Protein AF-A0A818XY48-F1 (afdb_monomer_lite)

pLDDT: mean 76.88, std 19.49, range [33.28, 95.12]

Radius of gyration: 15.31 Å; chains: 1; bounding box: 37×21×50 Å

Foldseek 3Di:
DPDPVVVVVLPVPPPVPFDWDWDDDPPDTDTKGKDKAADAPAEAEAEDDPPDDQCVCVVVVVVVNVPNNYMYMYID

Sequence (76 aa):
MISTAVRNQIISCRSL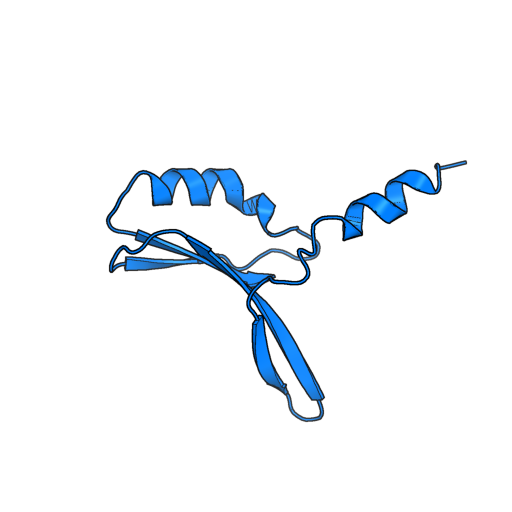DMPYVTLPVSHQSVKLYYDVHGSGPVKVLFIMGLRTEGQAWKYQTDFFLEKSKYQVRGID

Secondary structure (DSSP, 8-state):
---THHHHHTTTT--TT--EEEEEETTEEEEEEEEEE---SEEEEEEPPTT--GGGGHHHHHHHHTSTTEEEEEE-

Structure (mmCIF, N/CA/C/O backbone):
data_AF-A0A818XY48-F1
#
_entry.id   AF-A0A818XY48-F1
#
loop_
_atom_site.group_PDB
_atom_site.id
_atom_site.type_symbol
_atom_site.label_atom_id
_atom_site.label_alt_id
_atom_site.label_comp_id
_atom_site.label_asym_id
_atom_site.label_entity_id
_atom_site.label_seq_id
_atom_site.pdbx_PDB_ins_code
_atom_site.Cartn_x
_atom_site.Cartn_y
_atom_site.Cartn_z
_atom_site.occupancy
_atom_site.B_iso_or_equiv
_atom_site.auth_seq_id
_atom_site.auth_comp_id
_atom_site.auth_asym_id
_atom_site.auth_atom_id
_atom_site.pdbx_PDB_model_num
ATOM 1 N N . MET A 1 1 ? -9.504 5.881 -37.610 1.00 37.41 1 MET A N 1
ATOM 2 C CA . MET A 1 1 ? -8.796 7.035 -37.015 1.00 37.41 1 MET A CA 1
ATOM 3 C C . MET A 1 1 ? -9.136 7.067 -35.533 1.00 37.41 1 MET A C 1
ATOM 5 O O . MET A 1 1 ? -10.207 7.529 -35.174 1.00 37.41 1 MET A O 1
ATOM 9 N N . ILE A 1 2 ? -8.304 6.453 -34.689 1.00 36.75 2 ILE A N 1
ATOM 10 C CA . ILE A 1 2 ? -8.531 6.437 -33.238 1.00 36.75 2 ILE A CA 1
ATOM 11 C C . ILE A 1 2 ? -7.853 7.688 -32.682 1.00 36.75 2 ILE A C 1
ATOM 13 O O . ILE A 1 2 ? -6.662 7.892 -32.904 1.00 36.75 2 ILE A O 1
ATOM 17 N N . SER A 1 3 ? -8.653 8.545 -32.050 1.00 33.41 3 SER A N 1
ATOM 18 C CA . SER A 1 3 ? -8.263 9.854 -31.531 1.00 33.41 3 SER A CA 1
ATOM 19 C C . SER A 1 3 ? -7.037 9.767 -30.619 1.00 33.41 3 SER A C 1
ATOM 21 O O . SER A 1 3 ? -7.040 9.065 -29.606 1.00 33.41 3 SER A O 1
ATOM 23 N N . THR A 1 4 ? -6.005 10.538 -30.961 1.00 43.22 4 THR A N 1
ATO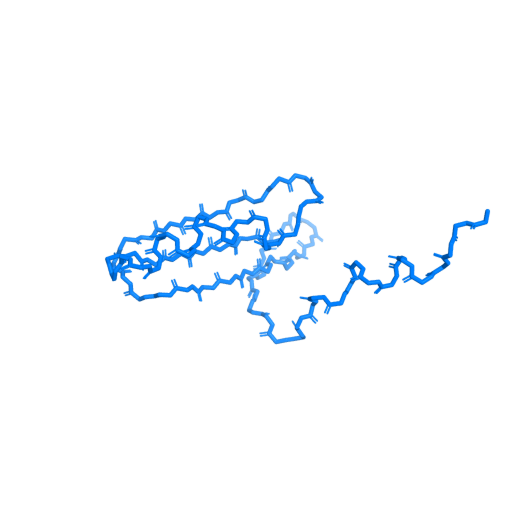M 24 C CA . THR A 1 4 ? -4.760 10.741 -30.203 1.00 43.22 4 THR A CA 1
ATOM 25 C C . THR A 1 4 ? -5.006 11.200 -28.754 1.00 43.22 4 THR A C 1
ATOM 27 O O . THR A 1 4 ? -4.118 11.079 -27.915 1.00 43.22 4 THR A O 1
ATOM 30 N N . ALA A 1 5 ? -6.220 11.655 -28.420 1.00 38.12 5 ALA A N 1
ATOM 31 C CA . ALA A 1 5 ? -6.600 12.105 -27.081 1.00 38.12 5 ALA A CA 1
ATOM 32 C C . ALA A 1 5 ? -6.668 10.978 -26.028 1.00 38.12 5 ALA A C 1
ATOM 34 O O . ALA A 1 5 ? -6.356 11.220 -24.864 1.00 38.12 5 ALA A O 1
ATOM 35 N N . VAL A 1 6 ? -7.000 9.737 -26.411 1.00 42.72 6 VAL A N 1
ATOM 36 C CA . VAL A 1 6 ? -7.150 8.625 -25.442 1.00 42.72 6 VAL A CA 1
ATOM 37 C C . VAL A 1 6 ? -5.791 8.117 -24.940 1.00 42.72 6 VAL A C 1
ATOM 39 O O . VAL A 1 6 ? -5.690 7.545 -23.860 1.00 42.72 6 VAL A O 1
ATOM 42 N N . ARG A 1 7 ? -4.706 8.379 -25.681 1.00 35.88 7 ARG A N 1
ATOM 43 C CA . ARG A 1 7 ? -3.354 7.949 -25.292 1.00 35.88 7 ARG A CA 1
ATOM 44 C C . ARG A 1 7 ? -2.746 8.800 -24.172 1.00 35.88 7 ARG A C 1
ATOM 46 O O . ARG A 1 7 ? -1.909 8.291 -23.435 1.00 35.88 7 ARG A O 1
ATOM 53 N N . ASN A 1 8 ? -3.194 10.048 -24.016 1.00 33.28 8 ASN A N 1
ATOM 54 C CA . ASN A 1 8 ? -2.650 10.979 -23.021 1.00 33.28 8 ASN A CA 1
ATOM 55 C C . ASN A 1 8 ? -3.372 10.939 -21.666 1.00 33.28 8 ASN A C 1
ATOM 57 O O . ASN A 1 8 ? -2.831 11.450 -20.691 1.00 33.28 8 ASN A O 1
ATOM 61 N N . GLN A 1 9 ? -4.545 10.304 -21.565 1.00 35.88 9 GLN A N 1
ATOM 62 C CA . GLN A 1 9 ? -5.231 10.136 -20.275 1.00 35.88 9 GLN A CA 1
ATOM 63 C C . GLN A 1 9 ? -4.651 9.005 -19.415 1.00 35.88 9 GLN A C 1
ATOM 65 O O . GLN A 1 9 ? -4.750 9.072 -18.196 1.00 35.88 9 GLN A O 1
ATOM 70 N N . ILE A 1 10 ? -3.958 8.031 -20.018 1.00 40.81 10 ILE A N 1
ATOM 71 C CA . ILE A 1 10 ? -3.370 6.875 -19.306 1.00 40.81 10 ILE A CA 1
ATOM 72 C C . ILE A 1 10 ? -2.171 7.289 -18.417 1.00 40.81 10 ILE A C 1
ATOM 74 O O . ILE A 1 10 ? -1.699 6.525 -17.585 1.00 40.81 10 ILE A O 1
ATOM 78 N N . ILE A 1 11 ? -1.674 8.525 -18.544 1.00 44.38 11 ILE A N 1
ATOM 79 C CA . ILE A 1 11 ? -0.545 9.052 -17.747 1.00 44.38 11 ILE A CA 1
ATOM 80 C C . ILE A 1 11 ? -1.024 10.141 -16.760 1.00 44.38 11 ILE A C 1
ATOM 82 O O . ILE A 1 11 ? -0.225 10.763 -16.066 1.00 44.38 11 ILE A O 1
ATOM 86 N N . SER A 1 12 ? -2.337 10.377 -16.647 1.00 43.56 12 SER A N 1
ATOM 87 C CA . SER A 1 12 ? -2.885 11.509 -15.883 1.00 43.56 12 SER A CA 1
ATOM 88 C C . SER A 1 12 ? -2.955 11.296 -14.363 1.00 43.56 12 SER A C 1
ATOM 90 O O . SER A 1 12 ? -3.240 12.253 -13.647 1.00 43.56 12 SER A O 1
ATOM 92 N N . CYS A 1 13 ? -2.685 10.093 -13.845 1.00 43.00 13 CYS A N 1
ATOM 93 C CA . CYS A 1 13 ? -2.697 9.823 -12.399 1.00 43.00 13 CYS A CA 1
ATOM 94 C C . CYS A 1 13 ? -1.301 9.661 -11.778 1.00 43.00 13 CYS A C 1
ATOM 96 O O . CYS A 1 13 ? -1.180 9.162 -10.664 1.00 43.00 13 CYS A O 1
ATOM 98 N N . ARG A 1 14 ? -0.233 10.127 -12.439 1.00 53.66 14 ARG A N 1
ATOM 99 C CA . ARG A 1 14 ? 1.053 10.335 -11.756 1.00 53.66 14 ARG A CA 1
ATOM 100 C C . ARG A 1 14 ? 1.013 11.670 -11.024 1.00 53.66 14 ARG A C 1
ATOM 102 O O . ARG A 1 14 ? 1.499 12.675 -11.534 1.00 53.66 14 ARG A O 1
ATOM 109 N N . SER A 1 15 ? 0.420 11.680 -9.831 1.00 49.53 15 SER A N 1
ATOM 110 C CA . SER A 1 15 ? 0.718 12.742 -8.869 1.00 49.53 15 SER A CA 1
ATOM 111 C C . SER A 1 15 ? 2.234 12.747 -8.660 1.00 49.53 15 SER A C 1
ATOM 113 O O . SER A 1 15 ? 2.806 11.729 -8.267 1.00 49.53 15 SER A O 1
ATOM 115 N N . LEU A 1 16 ? 2.890 13.860 -8.993 1.00 55.19 16 LEU A N 1
ATOM 116 C CA . LEU A 1 16 ? 4.349 14.019 -8.929 1.00 55.19 16 LEU A CA 1
ATOM 117 C C . LEU A 1 16 ? 4.914 13.840 -7.503 1.00 55.19 16 LEU A C 1
ATOM 119 O O . LEU A 1 16 ? 6.124 13.690 -7.356 1.00 55.19 16 LEU A O 1
ATOM 123 N N . ASP A 1 17 ? 4.039 13.763 -6.495 1.00 64.44 17 ASP A N 1
ATOM 124 C CA . ASP A 1 17 ? 4.364 13.636 -5.071 1.00 64.44 17 ASP A CA 1
ATOM 125 C C . ASP A 1 17 ? 4.047 12.252 -4.470 1.00 64.44 17 ASP A C 1
ATOM 127 O O . ASP A 1 17 ? 4.055 12.082 -3.250 1.00 64.44 17 ASP A O 1
ATOM 131 N N . MET A 1 18 ? 3.750 11.238 -5.292 1.00 68.38 18 MET A N 1
ATOM 132 C CA . MET A 1 18 ? 3.539 9.876 -4.784 1.00 68.38 18 MET A CA 1
ATOM 133 C C . MET A 1 18 ? 4.825 9.317 -4.153 1.00 68.38 18 MET A C 1
ATOM 135 O O . MET A 1 18 ? 5.889 9.365 -4.786 1.00 68.38 18 MET A O 1
ATOM 139 N N . PRO A 1 19 ? 4.756 8.758 -2.930 1.00 82.94 19 PRO A N 1
ATOM 140 C CA . PRO A 1 19 ? 5.932 8.200 -2.293 1.00 82.94 19 PRO A CA 1
ATOM 141 C C . PRO A 1 19 ? 6.421 6.981 -3.081 1.00 82.94 19 PRO A C 1
ATOM 143 O O . PRO A 1 19 ? 5.646 6.205 -3.644 1.00 82.94 19 PRO A O 1
ATOM 146 N N . TYR A 1 20 ? 7.739 6.817 -3.125 1.00 87.50 20 TYR A N 1
ATOM 147 C CA . TYR A 1 20 ? 8.376 5.690 -3.791 1.00 87.50 20 TYR A CA 1
ATOM 148 C C . TYR A 1 20 ? 9.519 5.134 -2.952 1.00 87.50 20 TYR A C 1
ATOM 150 O O . TYR A 1 20 ? 10.121 5.835 -2.135 1.00 87.50 20 TYR A O 1
ATOM 158 N N . VAL A 1 21 ? 9.819 3.856 -3.161 1.00 87.88 21 VAL A N 1
ATOM 159 C CA . VAL A 1 21 ? 11.019 3.204 -2.638 1.00 87.88 21 VAL A CA 1
ATOM 160 C C . VAL A 1 21 ? 11.961 2.938 -3.801 1.00 87.88 21 VAL A C 1
ATOM 162 O O . VAL A 1 21 ? 11.548 2.457 -4.854 1.00 87.88 21 VAL A O 1
ATOM 165 N N . THR A 1 22 ? 13.239 3.248 -3.613 1.00 89.62 22 THR A N 1
ATOM 166 C CA . THR A 1 22 ? 14.284 2.902 -4.577 1.00 89.62 22 THR A CA 1
ATOM 167 C C . THR A 1 22 ? 14.841 1.533 -4.219 1.00 89.62 22 THR A C 1
ATOM 169 O O . THR A 1 22 ? 15.430 1.366 -3.151 1.00 89.62 22 THR A O 1
ATOM 172 N N . LEU A 1 23 ? 14.669 0.558 -5.107 1.00 87.38 23 LEU A N 1
ATOM 173 C CA . LEU A 1 23 ? 15.211 -0.784 -4.934 1.00 87.38 23 LEU A CA 1
ATOM 174 C C . LEU A 1 23 ? 16.503 -0.930 -5.748 1.00 87.38 23 LEU A C 1
ATOM 176 O O . LEU A 1 23 ? 16.507 -0.593 -6.939 1.00 87.38 23 LEU A O 1
ATOM 180 N N . PRO A 1 24 ? 17.602 -1.413 -5.141 1.00 89.69 24 PRO A N 1
ATOM 181 C CA . PRO A 1 24 ? 18.801 -1.750 -5.887 1.00 89.69 24 PRO A CA 1
ATOM 182 C C . PRO A 1 24 ? 18.547 -3.032 -6.684 1.00 89.69 24 PRO A C 1
ATOM 184 O O . PRO A 1 24 ? 18.243 -4.082 -6.120 1.00 89.69 24 PRO A O 1
ATOM 187 N N . VAL A 1 25 ? 18.682 -2.948 -8.002 1.00 87.81 25 VAL A N 1
ATOM 188 C CA . VAL A 1 25 ? 18.680 -4.096 -8.912 1.00 87.81 25 VAL A CA 1
ATOM 189 C C . VAL A 1 25 ? 20.077 -4.183 -9.530 1.00 87.81 25 VAL A C 1
ATOM 191 O O . VAL A 1 25 ? 20.778 -3.177 -9.609 1.00 87.81 25 VAL A O 1
ATOM 194 N N . SER A 1 26 ? 20.513 -5.380 -9.926 1.00 84.12 26 SER A N 1
ATOM 195 C CA . SER A 1 26 ? 21.916 -5.728 -10.241 1.00 84.12 26 SER A CA 1
ATOM 196 C C . SER A 1 26 ? 22.733 -4.683 -11.013 1.00 84.12 26 SER A C 1
ATOM 198 O O . SER A 1 26 ? 23.923 -4.537 -10.745 1.00 84.12 26 SER A O 1
ATOM 200 N N . HIS A 1 27 ? 22.118 -3.941 -11.938 1.00 79.44 27 HIS A N 1
ATOM 201 C CA . HIS A 1 27 ? 22.793 -2.901 -12.718 1.00 79.44 27 HIS A CA 1
ATOM 202 C C . HIS A 1 27 ? 22.083 -1.537 -12.729 1.00 79.44 27 HIS A C 1
ATOM 204 O O . HIS A 1 27 ? 22.585 -0.616 -13.370 1.00 79.44 27 HIS A O 1
ATOM 210 N N . GLN A 1 28 ? 20.929 -1.388 -12.063 1.00 85.31 28 GLN A N 1
ATOM 211 C CA . GLN A 1 28 ? 20.116 -0.160 -12.077 1.00 85.31 28 GLN A CA 1
ATOM 212 C C . GLN A 1 28 ? 19.251 -0.033 -10.818 1.00 85.31 28 GLN A C 1
ATOM 214 O O . GLN A 1 28 ? 18.947 -1.019 -10.150 1.00 85.31 28 GLN A O 1
ATOM 219 N N . SER A 1 29 ? 18.809 1.184 -10.507 1.00 85.31 29 SER A N 1
ATOM 220 C CA . SER A 1 29 ? 17.799 1.414 -9.479 1.00 85.31 29 SER A CA 1
ATOM 221 C C . SER A 1 29 ? 16.405 1.479 -10.095 1.00 85.31 29 SER A C 1
ATOM 223 O O . SER A 1 29 ? 16.186 2.135 -11.114 1.00 85.31 29 SER A O 1
ATOM 225 N N . VAL A 1 30 ? 15.449 0.799 -9.464 1.00 87.81 30 VAL A N 1
ATOM 226 C CA . VAL A 1 30 ? 14.036 0.861 -9.851 1.00 87.81 30 VAL A CA 1
ATOM 227 C C . VAL A 1 30 ? 13.281 1.635 -8.781 1.00 87.81 30 VAL A C 1
ATOM 229 O O . VAL A 1 30 ? 13.448 1.382 -7.587 1.00 87.81 30 VAL A O 1
ATOM 232 N N . LYS A 1 31 ? 12.468 2.602 -9.212 1.00 85.50 31 LYS A N 1
ATOM 233 C CA . LYS A 1 31 ? 11.532 3.309 -8.336 1.00 85.50 31 LYS A CA 1
ATOM 234 C C . LYS A 1 31 ? 10.223 2.536 -8.314 1.00 85.50 31 LYS A C 1
ATOM 236 O O . LYS A 1 31 ? 9.593 2.393 -9.356 1.00 85.50 31 LYS A O 1
ATOM 241 N N . LEU A 1 32 ? 9.857 2.053 -7.137 1.00 85.12 32 LEU A N 1
ATOM 242 C CA . LEU A 1 32 ? 8.585 1.399 -6.878 1.00 85.12 32 LEU A CA 1
ATOM 243 C C . LEU A 1 32 ? 7.654 2.413 -6.217 1.00 85.12 32 LEU A C 1
ATOM 245 O O . LEU A 1 32 ? 7.963 2.887 -5.119 1.00 85.12 32 LEU A O 1
ATOM 249 N N . TYR A 1 33 ? 6.559 2.764 -6.880 1.00 85.94 33 TYR A N 1
ATOM 250 C CA . TYR A 1 33 ? 5.600 3.721 -6.341 1.00 85.94 33 TYR A CA 1
ATOM 251 C C . TYR A 1 33 ? 4.592 2.977 -5.477 1.00 85.94 33 TYR A C 1
ATOM 253 O O . TYR A 1 33 ? 4.248 1.827 -5.742 1.00 85.94 33 TYR A O 1
ATOM 261 N N . TYR A 1 34 ? 4.155 3.609 -4.396 1.00 86.94 34 TYR A N 1
ATOM 262 C CA . TYR A 1 34 ? 3.176 2.992 -3.520 1.00 86.94 34 TYR A CA 1
ATOM 263 C C . TYR A 1 34 ? 2.265 4.035 -2.897 1.00 86.94 34 TYR A C 1
ATOM 265 O O . TYR A 1 34 ? 2.630 5.199 -2.756 1.00 86.94 34 TYR A O 1
ATOM 273 N N . ASP A 1 35 ? 1.082 3.605 -2.492 1.00 87.06 35 ASP A N 1
ATOM 274 C CA . ASP A 1 35 ? 0.194 4.376 -1.637 1.00 87.06 35 ASP A CA 1
ATOM 275 C C . ASP A 1 35 ? 0.067 3.716 -0.260 1.00 87.06 35 ASP A C 1
ATOM 277 O O . ASP A 1 35 ? 0.398 2.546 -0.044 1.00 87.06 35 ASP A O 1
ATOM 281 N N . VAL A 1 36 ? -0.349 4.509 0.725 1.00 88.88 36 VAL A N 1
ATOM 282 C CA . VAL A 1 36 ? -0.608 4.032 2.083 1.00 88.88 36 VAL A CA 1
ATOM 283 C C . VAL A 1 36 ? -1.887 4.673 2.570 1.00 88.88 36 VAL A C 1
ATOM 285 O O . VAL A 1 36 ? -2.004 5.896 2.587 1.00 88.88 36 VAL A O 1
ATOM 288 N N . HIS A 1 37 ? -2.809 3.840 3.036 1.00 89.19 37 HIS A N 1
ATOM 289 C CA . HIS A 1 37 ? -4.085 4.277 3.576 1.00 89.19 37 HIS A CA 1
ATOM 290 C C . HIS A 1 37 ? -4.333 3.626 4.936 1.00 89.19 37 HIS A C 1
ATOM 292 O O . HIS A 1 37 ? -4.077 2.436 5.134 1.00 89.19 37 HIS A O 1
ATOM 298 N N . GLY A 1 38 ? -4.856 4.408 5.879 1.00 89.62 38 GLY A N 1
ATOM 299 C CA . GLY A 1 38 ? -5.135 3.949 7.238 1.00 89.62 38 GLY A CA 1
ATOM 300 C C . GLY A 1 38 ? -3.894 3.816 8.134 1.00 89.62 38 GLY A C 1
ATOM 301 O O . GLY A 1 38 ? -2.738 3.910 7.711 1.00 89.62 38 GLY A O 1
ATOM 302 N N . SER A 1 39 ? -4.149 3.602 9.421 1.00 91.88 39 SER A N 1
ATOM 303 C CA . SER A 1 39 ? -3.136 3.564 10.486 1.00 91.88 39 SER A CA 1
ATOM 304 C C . SER A 1 39 ? -3.245 2.325 11.378 1.00 91.88 39 SER A C 1
ATOM 306 O O . SER A 1 39 ? -2.602 2.257 12.425 1.00 91.88 39 SER A O 1
ATOM 308 N N . GLY A 1 40 ? -4.047 1.338 10.972 1.00 91.62 40 GLY A N 1
ATOM 309 C CA . GLY A 1 40 ? -4.250 0.120 11.742 1.00 91.62 40 GLY A CA 1
ATOM 310 C C . GLY A 1 40 ? -2.984 -0.747 11.854 1.00 91.62 40 GLY A C 1
ATOM 311 O O . GLY A 1 40 ? -2.107 -0.695 10.988 1.00 91.62 40 GLY A O 1
ATOM 312 N N . PRO A 1 41 ? -2.876 -1.581 12.904 1.00 94.94 41 PRO A N 1
ATOM 313 C CA . PRO A 1 41 ? -1.699 -2.419 13.132 1.00 94.94 41 PRO A CA 1
ATOM 314 C C . PRO A 1 41 ? -1.555 -3.562 12.116 1.00 94.94 41 PRO A C 1
ATOM 316 O O . PRO A 1 41 ? -0.445 -4.054 11.904 1.00 94.94 41 PRO A O 1
ATOM 319 N N . VAL A 1 42 ? -2.651 -3.997 11.481 1.00 95.12 42 VAL A N 1
ATOM 320 C CA . VAL A 1 42 ? -2.625 -5.095 10.506 1.00 95.12 42 VAL A CA 1
ATOM 321 C C . VAL A 1 42 ? -2.365 -4.545 9.107 1.00 95.12 42 VAL A C 1
ATOM 323 O O . VAL A 1 42 ? -3.186 -3.817 8.555 1.00 95.12 42 VAL A O 1
ATOM 326 N N . LYS A 1 43 ? -1.229 -4.917 8.517 1.00 93.69 43 LYS A N 1
ATOM 327 C CA . LYS A 1 43 ? -0.801 -4.432 7.199 1.00 93.69 43 LYS A CA 1
ATOM 328 C C . LYS A 1 43 ? -1.323 -5.342 6.088 1.00 93.69 43 LYS A C 1
ATOM 330 O O . LYS A 1 43 ? -1.121 -6.552 6.142 1.00 93.69 43 LYS A O 1
ATOM 335 N N . VAL A 1 44 ? -1.945 -4.751 5.075 1.00 93.06 44 VAL A N 1
ATOM 336 C CA . VAL A 1 44 ? -2.426 -5.423 3.862 1.00 93.06 44 VAL A CA 1
ATOM 337 C C . VAL A 1 44 ? -1.680 -4.836 2.669 1.00 93.06 44 VAL A C 1
ATOM 339 O O . VAL A 1 44 ? -1.663 -3.619 2.500 1.00 93.06 44 VAL A O 1
ATOM 342 N N . LEU A 1 45 ? -1.048 -5.695 1.867 1.00 91.88 45 LEU A N 1
ATOM 343 C CA . LEU A 1 45 ? -0.295 -5.301 0.677 1.00 91.88 45 LEU A CA 1
ATOM 344 C C . LEU A 1 45 ? -1.025 -5.772 -0.582 1.00 91.88 45 LEU A C 1
ATOM 346 O O . LEU A 1 45 ? -1.253 -6.971 -0.745 1.00 91.88 45 LEU A O 1
ATOM 350 N N . PHE A 1 46 ? -1.352 -4.844 -1.473 1.00 90.12 46 PHE A N 1
ATOM 351 C CA . PHE A 1 46 ? -1.892 -5.136 -2.791 1.00 90.12 46 PHE A CA 1
ATOM 352 C C . PHE A 1 46 ? -0.790 -5.074 -3.837 1.00 90.12 46 PHE A C 1
ATOM 354 O O . PHE A 1 46 ? -0.113 -4.060 -4.003 1.00 90.12 46 PHE A O 1
ATOM 361 N N . ILE A 1 47 ? -0.632 -6.192 -4.539 1.00 87.94 47 ILE A N 1
ATOM 362 C CA . ILE A 1 47 ? 0.275 -6.328 -5.6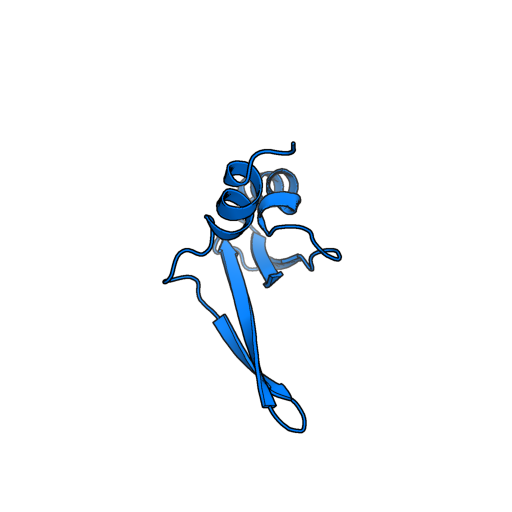71 1.00 87.94 47 ILE A CA 1
ATOM 363 C C . ILE A 1 47 ? -0.590 -6.308 -6.920 1.00 87.94 47 ILE A C 1
ATOM 365 O O . ILE A 1 47 ? -1.527 -7.096 -7.057 1.00 87.94 47 ILE A O 1
ATOM 369 N N . MET A 1 48 ? -0.306 -5.366 -7.805 1.00 83.44 48 MET A N 1
ATOM 370 C CA . MET A 1 48 ? -1.076 -5.190 -9.021 1.00 83.44 48 MET A CA 1
ATOM 371 C C . MET A 1 48 ? -0.777 -6.233 -10.089 1.00 83.44 48 MET A C 1
ATOM 373 O O . MET A 1 48 ? 0.301 -6.824 -10.147 1.00 83.44 48 MET A O 1
ATOM 377 N N . GLY A 1 49 ? -1.778 -6.449 -10.940 1.00 80.06 49 GLY A N 1
ATOM 378 C CA . GLY A 1 49 ? -1.635 -7.254 -12.139 1.00 80.06 49 GLY A CA 1
ATOM 379 C C . GLY A 1 49 ? -0.883 -6.504 -13.236 1.00 80.06 49 GLY A C 1
ATOM 380 O O . GLY A 1 49 ? -0.643 -5.297 -13.176 1.00 80.06 49 GLY A O 1
ATOM 381 N N . LEU A 1 50 ? -0.523 -7.231 -14.289 1.00 77.56 50 LEU A N 1
ATOM 382 C CA . LEU A 1 50 ? 0.131 -6.634 -15.445 1.00 77.56 50 LEU A CA 1
ATOM 383 C C . LEU A 1 50 ? -0.787 -5.584 -16.093 1.00 77.56 5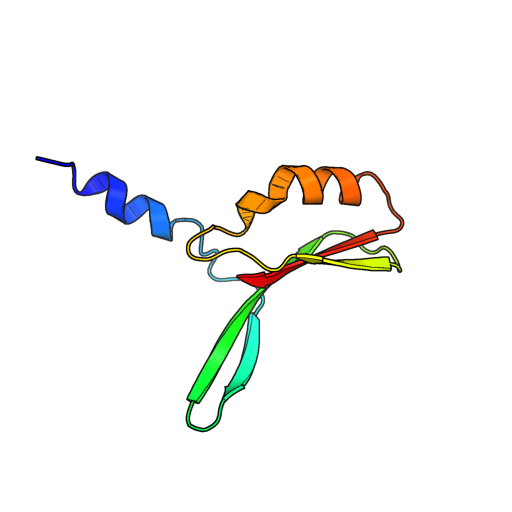0 LEU A C 1
ATOM 385 O 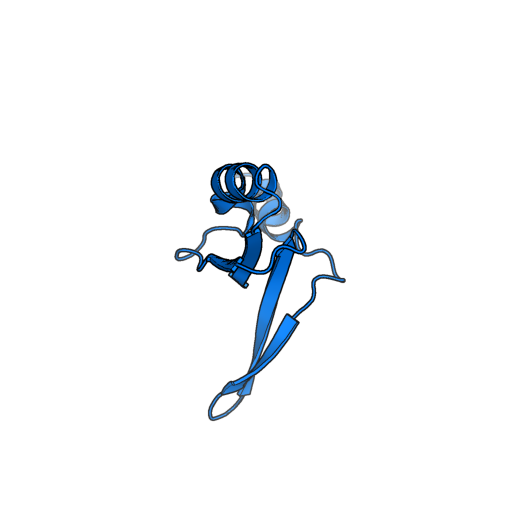O . LEU A 1 50 ? -1.902 -5.905 -16.504 1.00 77.56 50 LEU A O 1
ATOM 389 N N . ARG A 1 51 ? -0.277 -4.355 -16.259 1.00 75.12 51 ARG A N 1
ATOM 390 C CA . ARG A 1 51 ? -0.956 -3.248 -16.962 1.00 75.12 51 ARG A CA 1
ATOM 391 C C . ARG A 1 51 ? -2.255 -2.764 -16.297 1.00 75.12 51 ARG A C 1
ATOM 393 O O . ARG A 1 51 ? -3.097 -2.178 -16.974 1.00 75.12 51 ARG A O 1
ATOM 400 N N . THR A 1 52 ? -2.425 -3.007 -15.002 1.00 72.81 52 THR A N 1
ATOM 401 C CA . THR A 1 52 ? -3.509 -2.416 -14.208 1.00 72.81 52 THR A CA 1
ATOM 402 C C . THR A 1 52 ? -3.006 -1.195 -13.450 1.00 72.81 52 THR A C 1
ATOM 404 O O . THR A 1 52 ? -1.844 -1.162 -13.072 1.00 72.81 52 THR A O 1
ATOM 407 N N . GLU A 1 53 ? -3.873 -0.208 -13.239 1.00 70.81 53 GLU A N 1
ATOM 408 C CA . GLU A 1 53 ? -3.581 0.991 -12.441 1.00 70.81 53 GLU A CA 1
ATOM 409 C C . GLU A 1 53 ? -3.930 0.769 -10.965 1.00 70.81 53 GLU A C 1
ATOM 411 O O . GLU A 1 53 ? -4.843 -0.007 -10.679 1.00 70.81 53 GLU A O 1
ATOM 416 N N . GLY A 1 54 ? -3.279 1.493 -10.036 1.00 66.88 54 GLY A N 1
ATOM 417 C CA . GLY A 1 54 ? -3.456 1.350 -8.572 1.00 66.88 54 GLY A CA 1
ATOM 418 C C . GLY A 1 54 ? -4.917 1.353 -8.113 1.00 66.88 54 GLY A C 1
ATOM 419 O O . GLY A 1 54 ? -5.312 0.654 -7.180 1.00 66.88 54 GLY A O 1
ATOM 420 N N . GLN A 1 55 ? -5.752 2.088 -8.847 1.00 73.31 55 GLN A N 1
ATOM 421 C CA . GLN A 1 55 ? -7.190 2.213 -8.621 1.00 73.31 55 GLN A CA 1
ATOM 422 C C . GLN A 1 55 ? -7.977 0.916 -8.864 1.00 73.31 55 GLN A C 1
ATOM 424 O O . GLN A 1 55 ? -9.123 0.817 -8.427 1.00 73.31 55 GLN A O 1
ATOM 429 N N . ALA A 1 56 ? -7.387 -0.100 -9.501 1.00 81.88 56 ALA A N 1
ATOM 430 C CA . ALA A 1 56 ? -8.006 -1.413 -9.685 1.00 81.88 56 ALA A CA 1
ATOM 431 C C . ALA A 1 56 ? -8.416 -2.056 -8.350 1.00 81.88 56 ALA A C 1
ATOM 433 O O . ALA A 1 56 ? -9.393 -2.801 -8.298 1.00 81.88 56 ALA A O 1
ATOM 434 N N . TRP A 1 57 ? -7.714 -1.719 -7.264 1.00 86.44 57 TRP A N 1
ATOM 435 C CA . TRP A 1 57 ? -8.002 -2.206 -5.916 1.00 86.44 57 TRP A CA 1
ATOM 436 C C . TRP A 1 57 ? -8.957 -1.320 -5.114 1.00 86.44 57 TRP A C 1
ATOM 438 O O . TRP A 1 57 ? -9.157 -1.577 -3.930 1.00 86.44 57 TRP A O 1
ATOM 448 N N . LYS A 1 58 ? -9.568 -0.290 -5.717 1.00 87.12 58 LYS A N 1
ATOM 449 C CA . LYS A 1 58 ? -10.368 0.704 -4.987 1.00 87.12 58 LYS A CA 1
ATOM 450 C C . LYS A 1 58 ? -11.428 0.071 -4.079 1.00 87.12 58 LYS A C 1
ATOM 452 O O . LYS A 1 58 ? -11.501 0.426 -2.909 1.00 87.12 58 LYS A O 1
ATOM 457 N N . TYR A 1 59 ? -12.212 -0.881 -4.586 1.00 90.56 59 TYR A N 1
ATOM 458 C CA . TYR A 1 59 ? -13.279 -1.518 -3.804 1.00 90.56 59 TYR A CA 1
ATOM 459 C C . TYR A 1 59 ? -12.745 -2.281 -2.585 1.00 90.56 59 TYR A C 1
ATOM 461 O O . TYR A 1 59 ? -13.330 -2.239 -1.505 1.00 90.56 59 TYR A O 1
ATOM 469 N N . GLN A 1 60 ? -11.618 -2.973 -2.746 1.00 91.62 60 GLN A N 1
ATOM 470 C CA . GLN A 1 60 ? -10.959 -3.702 -1.671 1.00 91.62 60 GLN A CA 1
ATOM 471 C C . GLN A 1 60 ? -10.342 -2.727 -0.667 1.00 91.62 60 GLN A C 1
ATOM 473 O O . GLN A 1 60 ? -10.501 -2.918 0.538 1.00 91.62 60 GLN A O 1
ATOM 478 N N . THR A 1 61 ? -9.690 -1.668 -1.150 1.00 90.69 61 THR A N 1
ATOM 479 C CA . THR A 1 61 ? -9.145 -0.593 -0.319 1.00 90.69 61 THR A CA 1
ATOM 480 C C . THR A 1 61 ? -10.239 0.026 0.547 1.00 90.69 61 THR A C 1
ATOM 482 O O . THR A 1 61 ? -10.092 0.028 1.767 1.00 90.69 61 THR A O 1
ATOM 485 N N . ASP A 1 62 ? -11.366 0.442 -0.038 1.00 90.94 62 ASP A N 1
ATOM 486 C CA . ASP A 1 62 ? -12.495 1.028 0.697 1.00 90.94 62 ASP A CA 1
ATOM 487 C C . ASP A 1 62 ? -13.009 0.067 1.792 1.00 90.94 62 ASP A C 1
ATOM 489 O O . ASP A 1 62 ? -13.111 0.444 2.961 1.00 90.94 62 ASP A O 1
ATOM 493 N N . PHE A 1 63 ? -13.213 -1.214 1.459 1.00 93.62 63 PHE A N 1
ATOM 494 C CA . PHE A 1 63 ? -13.677 -2.228 2.413 1.00 93.62 63 PHE A CA 1
ATOM 495 C C . PHE A 1 63 ? -12.738 -2.421 3.615 1.00 93.62 63 PHE A C 1
ATOM 497 O O . PHE A 1 63 ? -13.196 -2.660 4.741 1.00 93.62 63 PHE A O 1
ATOM 504 N N . PHE A 1 64 ? -11.420 -2.400 3.401 1.00 92.38 64 PHE A N 1
ATOM 505 C CA . PHE A 1 64 ? -10.459 -2.532 4.497 1.00 92.38 64 PHE A CA 1
ATOM 506 C C . PHE A 1 64 ? -10.321 -1.239 5.296 1.00 92.38 64 PHE A C 1
ATOM 508 O O . PHE A 1 64 ? -10.130 -1.323 6.507 1.00 92.38 64 PHE A O 1
ATOM 515 N N . LEU A 1 65 ? -10.470 -0.072 4.667 1.00 89.31 65 LEU A N 1
ATOM 516 C CA . LEU A 1 65 ? -10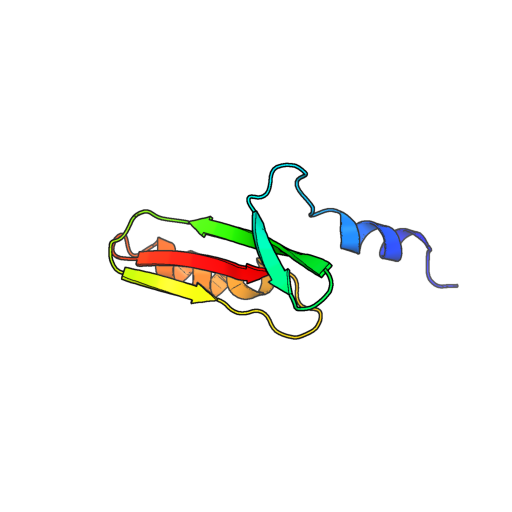.391 1.223 5.345 1.00 89.31 65 LEU A CA 1
ATOM 517 C C . LEU A 1 65 ? -11.583 1.510 6.255 1.00 89.31 65 LEU A C 1
ATOM 519 O O . LEU A 1 65 ? -11.398 2.120 7.305 1.00 89.31 65 LEU A O 1
ATOM 523 N N . GLU A 1 66 ? -12.770 0.994 5.934 1.00 91.88 66 GLU A N 1
ATOM 524 C CA . GLU A 1 66 ? -13.916 1.001 6.859 1.00 91.88 66 GLU A CA 1
ATOM 525 C C . GLU A 1 66 ? -13.603 0.293 8.190 1.00 91.88 66 GLU A C 1
ATOM 527 O O . GLU A 1 66 ? -14.242 0.534 9.214 1.00 91.88 66 GLU A O 1
ATOM 532 N N . LYS A 1 67 ? -12.598 -0.589 8.200 1.00 91.50 67 LYS A N 1
ATOM 533 C CA . LYS A 1 67 ? -12.162 -1.334 9.377 1.00 91.50 67 LYS A CA 1
ATOM 534 C C . LYS A 1 67 ? -10.866 -0.710 9.899 1.00 91.50 67 LYS A C 1
ATOM 536 O O . LYS A 1 67 ? -9.778 -1.060 9.453 1.00 91.50 67 LYS A O 1
ATOM 541 N N . SER A 1 68 ? -10.971 0.118 10.939 1.00 87.25 68 SER A N 1
ATOM 542 C CA . SER A 1 68 ? -9.854 0.849 11.582 1.00 87.25 68 SER A CA 1
ATOM 543 C C . SER A 1 68 ? -8.653 -0.001 12.033 1.00 87.25 68 SER A C 1
ATOM 545 O O . SER A 1 68 ? -7.596 0.529 12.368 1.00 87.25 68 SER A O 1
ATOM 547 N N . LYS A 1 69 ? -8.786 -1.330 12.034 1.00 94.38 69 LYS A N 1
ATOM 548 C CA . LYS A 1 69 ? -7.716 -2.280 12.354 1.00 94.38 69 LYS A CA 1
ATOM 549 C C . LYS A 1 69 ? -6.693 -2.493 11.232 1.00 94.38 69 LYS A C 1
ATOM 551 O O . LYS A 1 69 ? -5.641 -3.072 11.509 1.00 94.38 69 LYS A O 1
ATOM 556 N N . TYR A 1 70 ? -6.972 -2.055 10.003 1.00 94.12 70 TYR A N 1
ATOM 557 C CA . TYR A 1 70 ? -6.079 -2.276 8.866 1.00 94.12 70 TYR A CA 1
ATOM 558 C C . TYR A 1 70 ? -5.343 -1.015 8.410 1.00 94.12 70 TYR A C 1
ATOM 560 O O . TYR A 1 70 ? -5.832 0.109 8.513 1.00 94.12 70 TYR A O 1
ATOM 568 N N . GLN A 1 71 ? -4.155 -1.242 7.865 1.00 93.31 71 GLN A N 1
ATOM 569 C CA . GLN A 1 71 ? -3.418 -0.309 7.030 1.00 93.31 71 GLN A CA 1
ATOM 570 C C . GLN A 1 71 ? -3.200 -0.974 5.673 1.00 93.31 71 GLN A C 1
ATOM 572 O O . GLN A 1 71 ? -2.606 -2.050 5.593 1.00 93.31 71 GLN A O 1
ATOM 577 N N . VAL A 1 72 ? -3.669 -0.329 4.614 1.00 92.00 72 VAL A N 1
ATOM 578 C CA . VAL A 1 72 ? -3.612 -0.834 3.242 1.00 92.00 72 VAL A CA 1
ATOM 579 C C . VAL A 1 72 ? -2.484 -0.138 2.492 1.00 92.00 72 VAL A C 1
ATOM 581 O O . VAL A 1 72 ? -2.268 1.061 2.669 1.00 92.00 72 VAL A O 1
ATOM 584 N N . ARG A 1 73 ? -1.750 -0.893 1.674 1.00 89.81 73 ARG A N 1
ATOM 585 C CA . ARG A 1 73 ? -0.673 -0.392 0.816 1.00 89.81 73 ARG A CA 1
ATOM 586 C C . ARG A 1 73 ? -0.791 -1.016 -0.566 1.00 89.81 73 ARG A C 1
ATOM 588 O O . ARG A 1 73 ? -0.800 -2.240 -0.659 1.00 89.81 73 ARG A O 1
ATOM 595 N N . GLY A 1 74 ? -0.877 -0.218 -1.616 1.00 88.12 74 GLY A N 1
ATOM 596 C CA . GLY A 1 74 ? -0.826 -0.660 -3.005 1.00 88.12 74 GLY A CA 1
ATOM 597 C C . GLY A 1 74 ? 0.533 -0.344 -3.614 1.00 88.12 74 GLY A C 1
ATOM 598 O O . GLY A 1 74 ? 1.124 0.690 -3.317 1.00 88.12 74 GLY A O 1
ATOM 599 N N . ILE A 1 75 ? 1.047 -1.262 -4.429 1.00 85.88 75 ILE A N 1
ATOM 600 C CA . ILE A 1 75 ? 2.288 -1.091 -5.193 1.00 85.88 75 ILE A CA 1
ATOM 601 C C . ILE A 1 75 ? 1.944 -0.940 -6.677 1.00 85.88 75 ILE A C 1
ATOM 603 O O . ILE A 1 75 ? 1.205 -1.774 -7.202 1.00 85.88 75 ILE A O 1
ATOM 607 N N . ASP A 1 76 ? 2.529 0.069 -7.327 1.00 76.81 76 ASP A N 1
ATOM 608 C CA . ASP A 1 76 ? 2.500 0.312 -8.780 1.00 76.81 76 ASP A CA 1
ATOM 609 C C . ASP A 1 76 ? 3.899 0.121 -9.400 1.00 76.81 76 ASP A C 1
ATOM 611 O O . ASP A 1 76 ? 4.883 0.704 -8.871 1.00 76.81 76 ASP A O 1
#